Protein AF-A0A6I2FQ41-F1 (afdb_monomer_lite)

Sequence (121 aa):
MAQRLLVGLGAAALIAAATGALAPAANAADLAEGVSCDDRSCRNDTDDIYRVQARVRCTGTVGPHEISIFLDSHSTQHVSASCPDEWPGTGGIMNWNDVKGIDYLSATIDNSSRRAAPSGS

pLDDT: mean 71.11, std 17.26, range [38.09, 91.88]

Structure (mmCIF, N/CA/C/O backbone):
data_AF-A0A6I2FQ41-F1
#
_entry.id   AF-A0A6I2FQ41-F1
#
loop_
_atom_site.group_PDB
_atom_site.id
_atom_site.type_symbol
_atom_site.label_atom_id
_atom_site.label_alt_id
_atom_site.label_comp_id
_atom_site.label_asym_id
_atom_site.label_entity_id
_atom_site.label_seq_id
_atom_site.pdbx_PDB_ins_code
_atom_site.Cartn_x
_atom_site.Cartn_y
_atom_site.Cartn_z
_atom_site.occupancy
_atom_site.B_iso_or_equiv
_atom_site.auth_seq_id
_atom_site.auth_comp_id
_atom_site.auth_asym_id
_atom_site.auth_atom_id
_atom_site.pdbx_PDB_model_num
ATOM 1 N N . MET A 1 1 ? 10.380 -73.151 15.146 1.00 39.00 1 MET A N 1
ATOM 2 C CA . MET A 1 1 ? 11.207 -73.314 13.931 1.00 39.00 1 MET A CA 1
ATOM 3 C C . MET A 1 1 ? 10.462 -72.595 12.806 1.00 39.00 1 MET A C 1
ATOM 5 O O . MET A 1 1 ? 9.408 -73.073 12.428 1.00 39.00 1 MET A O 1
ATOM 9 N N . ALA A 1 2 ? 10.681 -71.289 12.627 1.00 45.00 2 ALA A N 1
ATOM 10 C CA . ALA A 1 2 ? 11.544 -70.689 11.592 1.00 45.00 2 ALA A CA 1
ATOM 11 C C . ALA A 1 2 ? 11.038 -70.932 10.150 1.00 45.00 2 ALA A C 1
ATOM 13 O O . ALA A 1 2 ? 10.660 -72.046 9.837 1.00 45.00 2 ALA A O 1
ATOM 14 N N . GLN A 1 3 ? 11.076 -70.019 9.181 1.00 48.03 3 GLN A N 1
ATOM 15 C CA . GLN A 1 3 ? 11.234 -68.567 9.098 1.00 48.03 3 GLN A CA 1
ATOM 16 C C . GLN A 1 3 ? 11.099 -68.230 7.592 1.00 48.03 3 GLN A C 1
ATOM 18 O O . GLN A 1 3 ? 11.791 -68.852 6.798 1.00 48.03 3 GLN A O 1
ATOM 23 N N . ARG A 1 4 ? 10.300 -67.200 7.264 1.00 61.03 4 ARG A N 1
ATOM 24 C CA . ARG A 1 4 ? 10.363 -66.265 6.107 1.00 61.03 4 ARG A CA 1
ATOM 25 C C . ARG A 1 4 ? 10.241 -66.752 4.652 1.00 61.03 4 ARG A C 1
ATOM 27 O O . ARG A 1 4 ? 10.833 -67.743 4.260 1.00 61.03 4 ARG A O 1
ATOM 34 N N . LEU A 1 5 ? 9.584 -65.867 3.881 1.00 55.62 5 LEU A N 1
ATOM 35 C CA . LEU A 1 5 ? 9.756 -65.404 2.480 1.00 55.62 5 LEU A CA 1
ATOM 36 C C . LEU A 1 5 ? 8.325 -65.173 1.925 1.00 55.62 5 LEU A C 1
ATOM 38 O O . LEU A 1 5 ? 7.456 -65.986 2.194 1.00 55.62 5 LEU A O 1
ATOM 42 N N . LEU A 1 6 ? 7.919 -64.121 1.213 1.00 55.53 6 LEU A N 1
ATOM 43 C CA . LEU A 1 6 ? 8.563 -63.043 0.468 1.00 55.53 6 LEU A CA 1
ATOM 44 C C . LEU A 1 6 ? 7.490 -61.955 0.212 1.00 55.53 6 LEU A C 1
ATOM 46 O O . LEU A 1 6 ? 6.357 -62.279 -0.116 1.00 55.53 6 LEU A O 1
ATOM 50 N N . VAL A 1 7 ? 7.885 -60.689 0.372 1.00 53.81 7 VAL A N 1
ATOM 51 C CA . VAL A 1 7 ? 7.608 -59.520 -0.493 1.00 53.81 7 VAL A CA 1
ATOM 52 C C . VAL A 1 7 ? 6.261 -59.442 -1.235 1.00 53.81 7 VAL A C 1
ATOM 54 O O . VAL A 1 7 ? 6.006 -60.180 -2.179 1.00 53.81 7 VAL A O 1
ATOM 57 N N . GLY A 1 8 ? 5.498 -58.389 -0.931 1.00 53.56 8 GLY A N 1
ATOM 58 C CA . GLY A 1 8 ? 4.452 -57.851 -1.802 1.00 53.56 8 GLY A CA 1
ATOM 59 C C . GLY A 1 8 ? 4.342 -56.337 -1.635 1.00 53.56 8 GLY A C 1
ATOM 60 O O . GLY A 1 8 ? 3.552 -55.860 -0.827 1.00 53.56 8 GLY A O 1
ATOM 61 N N . LEU A 1 9 ? 5.175 -55.584 -2.363 1.00 55.09 9 LEU A N 1
ATOM 62 C CA . LEU A 1 9 ? 5.016 -54.139 -2.548 1.00 55.09 9 LEU A CA 1
ATOM 63 C C . LEU A 1 9 ? 3.770 -53.883 -3.407 1.00 55.09 9 LEU A C 1
ATOM 65 O O . LEU A 1 9 ? 3.746 -54.255 -4.576 1.00 55.09 9 LEU A O 1
ATOM 69 N N . GLY A 1 10 ? 2.767 -53.213 -2.845 1.00 54.25 10 GLY A N 1
ATOM 70 C CA . GLY A 1 10 ? 1.602 -52.714 -3.574 1.00 54.25 10 GLY A CA 1
ATOM 71 C C . GLY A 1 10 ? 1.414 -51.226 -3.311 1.00 54.25 10 GLY A C 1
ATOM 72 O O . GLY A 1 10 ? 0.578 -50.841 -2.502 1.00 54.25 10 GLY A O 1
ATOM 73 N N . ALA A 1 11 ? 2.223 -50.388 -3.957 1.00 50.31 11 ALA A N 1
ATOM 74 C CA . ALA A 1 11 ? 2.032 -48.944 -3.963 1.00 50.31 11 ALA A CA 1
ATOM 75 C C . ALA A 1 11 ? 0.989 -48.583 -5.033 1.00 50.31 11 ALA A C 1
ATOM 77 O O . ALA A 1 11 ? 1.307 -48.530 -6.218 1.00 50.31 11 ALA A O 1
ATOM 78 N N . ALA A 1 12 ? -0.255 -48.336 -4.625 1.00 50.62 12 ALA A N 1
ATOM 79 C CA . ALA A 1 12 ? -1.241 -47.671 -5.471 1.00 50.62 12 ALA A CA 1
ATOM 80 C C . ALA A 1 12 ? -1.228 -46.173 -5.135 1.00 50.62 12 ALA A C 1
ATOM 82 O O . ALA A 1 12 ? -1.904 -45.719 -4.214 1.00 50.62 12 ALA A O 1
ATOM 83 N N . ALA A 1 13 ? -0.407 -45.409 -5.854 1.00 51.62 13 ALA A N 1
ATOM 84 C CA . ALA A 1 13 ? -0.432 -43.953 -5.804 1.00 51.62 13 ALA A CA 1
ATOM 85 C C . ALA A 1 13 ? -1.625 -43.448 -6.632 1.00 51.62 13 ALA A C 1
ATOM 87 O O . ALA A 1 13 ? -1.558 -43.377 -7.858 1.00 51.62 13 ALA A O 1
ATOM 88 N N . LEU A 1 14 ? -2.733 -43.114 -5.968 1.00 52.31 14 LEU A N 1
ATOM 89 C CA . LEU A 1 14 ? -3.822 -42.352 -6.578 1.00 52.31 14 LEU A CA 1
ATOM 90 C C . LEU A 1 14 ? -3.422 -40.874 -6.582 1.00 52.31 14 LEU A C 1
ATOM 92 O O . LEU A 1 14 ? -3.580 -40.174 -5.585 1.00 52.31 14 LEU A O 1
ATOM 96 N N . ILE A 1 15 ? -2.878 -40.398 -7.701 1.00 56.81 15 ILE A N 1
ATOM 97 C CA . ILE A 1 15 ? -2.682 -38.965 -7.921 1.00 56.81 15 ILE A CA 1
ATOM 98 C C . ILE A 1 15 ? -4.022 -38.409 -8.402 1.00 56.81 15 ILE A C 1
ATOM 100 O O . ILE A 1 15 ? -4.371 -38.506 -9.577 1.00 56.81 15 ILE A O 1
ATOM 104 N N . ALA A 1 16 ? -4.800 -37.859 -7.472 1.00 50.81 16 ALA A N 1
ATOM 105 C CA . ALA A 1 16 ? -5.946 -37.030 -7.805 1.00 50.81 16 ALA A CA 1
ATOM 106 C C . ALA A 1 16 ? -5.422 -35.718 -8.410 1.00 50.81 16 ALA A C 1
ATOM 108 O O . ALA A 1 16 ? -4.881 -34.867 -7.705 1.00 50.81 16 ALA A O 1
ATOM 109 N N . ALA A 1 17 ? -5.545 -35.567 -9.728 1.00 52.66 17 ALA A N 1
ATOM 110 C CA . ALA A 1 17 ? -5.287 -34.306 -10.406 1.00 52.66 17 ALA A CA 1
ATOM 111 C C . ALA A 1 17 ? -6.411 -33.321 -10.051 1.00 52.66 17 ALA A C 1
ATOM 113 O O . ALA A 1 17 ? -7.457 -33.285 -10.696 1.00 52.66 17 ALA A O 1
ATOM 114 N N . ALA A 1 18 ? -6.208 -32.537 -8.996 1.00 53.56 18 ALA A N 1
ATOM 115 C CA . ALA A 1 18 ? -7.023 -31.363 -8.738 1.00 53.56 18 ALA A CA 1
ATOM 116 C C . ALA A 1 18 ? -6.637 -30.287 -9.763 1.00 53.56 18 ALA A C 1
ATOM 118 O O . ALA A 1 18 ? -5.686 -29.534 -9.566 1.00 53.56 18 ALA A O 1
ATOM 119 N N . THR A 1 19 ? -7.368 -30.204 -10.874 1.00 51.41 19 THR A N 1
ATOM 120 C CA . THR A 1 19 ? -7.399 -28.987 -11.690 1.00 51.41 19 THR A CA 1
ATOM 121 C C . THR A 1 19 ? -8.195 -27.939 -10.922 1.00 51.41 19 THR A C 1
ATOM 123 O O . THR A 1 19 ? -9.375 -27.711 -11.184 1.00 51.41 19 THR A O 1
ATOM 126 N N . GLY A 1 20 ? -7.562 -27.336 -9.917 1.00 44.72 20 GLY A N 1
ATOM 127 C CA . GLY A 1 20 ? -8.036 -26.076 -9.375 1.00 44.72 20 GLY A CA 1
ATOM 128 C C . GLY A 1 20 ? -7.913 -25.045 -10.487 1.00 44.72 20 GLY A C 1
ATOM 129 O O . GLY A 1 20 ? -6.804 -24.727 -10.912 1.00 44.72 20 GLY A O 1
ATOM 130 N N . ALA A 1 21 ? -9.041 -24.560 -10.999 1.00 50.12 21 ALA A N 1
ATOM 131 C CA . ALA A 1 21 ? -9.052 -23.305 -11.724 1.00 50.12 21 ALA A CA 1
ATOM 132 C C . ALA A 1 21 ? -8.463 -22.265 -10.767 1.00 50.12 21 ALA A C 1
ATOM 134 O O . ALA A 1 21 ? -9.079 -21.932 -9.756 1.00 50.12 21 ALA A O 1
ATOM 135 N N . LEU A 1 22 ? -7.233 -21.830 -11.036 1.00 38.09 22 LEU A N 1
ATOM 136 C CA . LEU A 1 22 ? -6.653 -20.686 -10.359 1.00 38.09 22 LEU A CA 1
ATOM 137 C C . LEU A 1 22 ? -7.545 -19.506 -10.740 1.00 38.09 22 LEU A C 1
ATOM 139 O O . LEU A 1 22 ? -7.410 -18.939 -11.825 1.00 38.09 22 LEU A O 1
ATOM 143 N N . ALA A 1 23 ? -8.493 -19.162 -9.863 1.00 48.19 23 ALA A N 1
ATOM 144 C CA . ALA A 1 23 ? -8.961 -17.791 -9.791 1.00 48.19 23 ALA A CA 1
ATOM 145 C C . ALA A 1 23 ? -7.693 -16.919 -9.784 1.00 48.19 23 ALA A C 1
ATOM 147 O O . ALA A 1 23 ? -6.734 -17.302 -9.098 1.00 48.19 23 ALA A O 1
ATOM 148 N N . PRO A 1 24 ? -7.623 -15.840 -10.587 1.00 39.88 24 PRO A N 1
ATOM 149 C CA . PRO A 1 24 ? -6.455 -14.973 -10.614 1.00 39.88 24 PRO A CA 1
ATOM 150 C C . PRO A 1 24 ? -6.038 -14.710 -9.177 1.00 39.88 24 PRO A C 1
ATOM 152 O O . PRO A 1 24 ? -6.884 -14.329 -8.369 1.00 39.88 24 PRO A O 1
ATOM 155 N N . ALA A 1 25 ? -4.784 -15.023 -8.845 1.00 38.22 25 ALA A N 1
ATOM 156 C CA . ALA A 1 25 ? -4.259 -14.779 -7.518 1.00 38.22 25 ALA A CA 1
ATOM 157 C C . ALA A 1 25 ? -4.444 -13.286 -7.237 1.00 38.22 25 ALA A C 1
ATOM 159 O O . ALA A 1 25 ? -3.695 -12.449 -7.745 1.00 38.22 25 ALA A O 1
ATOM 160 N N . ALA A 1 26 ? -5.488 -12.957 -6.480 1.00 43.97 26 ALA A N 1
ATOM 161 C CA . ALA A 1 26 ? -5.570 -11.703 -5.777 1.00 43.97 26 ALA A CA 1
ATOM 162 C C . ALA A 1 26 ? -4.376 -11.751 -4.829 1.00 43.97 26 ALA A C 1
ATOM 164 O O . ALA A 1 26 ? -4.346 -12.545 -3.891 1.00 43.97 26 ALA A O 1
ATOM 165 N N . ASN A 1 27 ? -3.331 -10.998 -5.165 1.00 44.91 27 ASN A N 1
ATOM 166 C CA . ASN A 1 27 ? -2.133 -10.864 -4.350 1.00 44.91 27 ASN A CA 1
ATOM 167 C C . ASN A 1 27 ? -2.493 -9.992 -3.140 1.00 44.91 27 ASN A C 1
ATOM 169 O O . ASN A 1 27 ? -2.003 -8.878 -2.997 1.00 44.91 27 ASN A O 1
ATOM 173 N N . ALA A 1 28 ? -3.409 -10.470 -2.303 1.00 47.97 28 ALA A N 1
ATOM 174 C CA . ALA A 1 28 ? -3.573 -9.958 -0.964 1.00 47.97 28 ALA A CA 1
ATOM 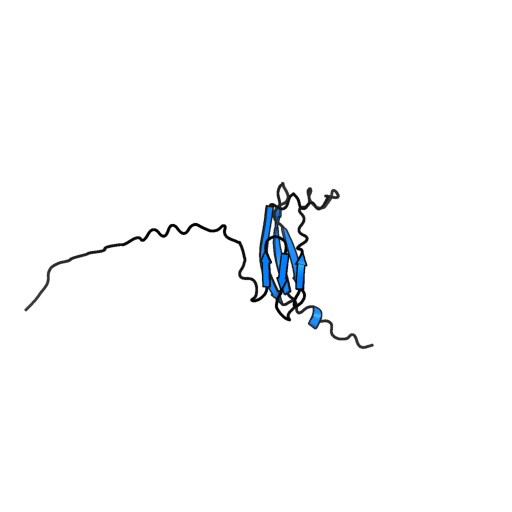175 C C . ALA A 1 28 ? -2.424 -10.576 -0.170 1.00 47.97 28 ALA A C 1
ATOM 177 O O . ALA A 1 28 ? -2.449 -11.767 0.142 1.00 47.97 28 ALA A O 1
ATOM 178 N N . ALA A 1 29 ? -1.378 -9.796 0.111 1.00 59.34 29 ALA A N 1
ATOM 179 C CA . ALA A 1 29 ? -0.572 -10.115 1.280 1.00 59.34 29 ALA A CA 1
ATOM 180 C C . ALA A 1 29 ? -1.523 -10.310 2.467 1.00 59.34 29 ALA A C 1
ATOM 182 O O . ALA A 1 29 ? -2.582 -9.681 2.508 1.00 59.34 29 ALA A O 1
ATOM 183 N N . ASP A 1 30 ? -1.159 -11.189 3.397 1.00 61.28 30 ASP A N 1
ATOM 184 C CA . ASP A 1 30 ? -1.879 -11.381 4.656 1.00 61.28 30 ASP A CA 1
ATOM 185 C C . ASP A 1 30 ? -1.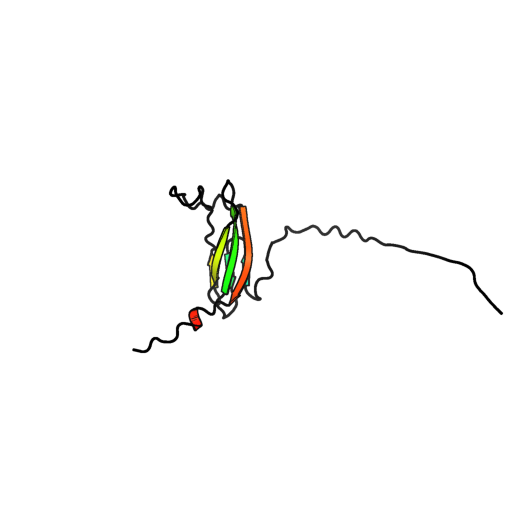779 -10.062 5.449 1.00 61.28 30 ASP A C 1
ATOM 187 O O . ASP A 1 30 ? -0.834 -9.800 6.194 1.00 61.28 30 ASP A O 1
ATOM 191 N N . LEU A 1 31 ? -2.669 -9.132 5.109 1.00 75.50 31 LEU A N 1
ATOM 192 C CA . LEU A 1 31 ? -2.810 -7.828 5.729 1.00 75.50 31 LEU A CA 1
ATOM 193 C C . LEU A 1 31 ? -3.456 -8.049 7.098 1.00 75.50 31 LEU A C 1
ATOM 195 O O . LEU A 1 31 ? -4.133 -9.053 7.319 1.00 75.50 31 LEU A O 1
ATOM 199 N N . ALA A 1 32 ? -3.226 -7.119 8.026 1.00 79.06 32 ALA A N 1
ATOM 200 C CA . ALA A 1 32 ? -3.796 -7.204 9.366 1.00 79.06 32 ALA A CA 1
ATOM 201 C C . ALA A 1 32 ? -5.310 -7.476 9.315 1.00 79.06 32 ALA A C 1
ATOM 203 O O . ALA A 1 32 ? -6.006 -6.974 8.431 1.00 79.06 32 ALA A O 1
ATOM 204 N N . GLU A 1 33 ? -5.816 -8.262 10.265 1.00 80.94 33 GLU A N 1
ATOM 205 C CA . GLU A 1 33 ? -7.238 -8.603 10.339 1.00 80.94 33 GLU A CA 1
ATOM 206 C C . GLU A 1 33 ? -8.097 -7.324 10.348 1.00 80.94 33 GLU A C 1
ATOM 208 O O . GLU A 1 33 ? -7.868 -6.417 11.146 1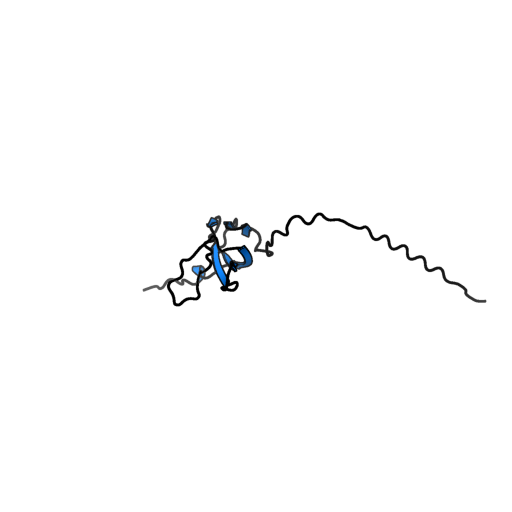.00 80.94 33 GLU A O 1
ATOM 213 N N . GLY A 1 34 ? -9.057 -7.225 9.422 1.00 82.81 34 GLY A N 1
ATOM 214 C CA . GLY A 1 34 ? -9.892 -6.028 9.238 1.00 82.81 34 GLY A CA 1
ATOM 215 C C . GLY A 1 34 ? -9.309 -4.950 8.313 1.00 82.81 34 GLY A C 1
ATOM 216 O O . GLY A 1 34 ? -9.999 -3.972 8.022 1.00 82.81 34 GLY A O 1
ATOM 217 N N . VAL A 1 35 ? -8.088 -5.130 7.796 1.00 87.19 35 VAL A N 1
ATOM 218 C CA . VAL A 1 35 ? -7.524 -4.319 6.707 1.00 87.19 35 VAL A CA 1
ATOM 219 C C . VAL A 1 35 ? -7.641 -5.088 5.397 1.00 87.19 35 VAL A C 1
ATOM 221 O O . VAL A 1 35 ? -7.095 -6.177 5.239 1.00 87.19 35 VAL A O 1
ATOM 224 N N . SER A 1 36 ? -8.330 -4.499 4.426 1.00 88.50 36 SER A N 1
ATOM 225 C CA . SER A 1 36 ? -8.469 -5.061 3.084 1.00 88.50 36 SER A CA 1
ATOM 226 C C . SER A 1 36 ? -8.057 -4.030 2.046 1.00 88.50 36 SER A C 1
ATOM 228 O O . SER A 1 36 ? -8.487 -2.882 2.092 1.00 88.50 36 SER A O 1
ATOM 230 N N . CYS A 1 37 ? -7.200 -4.430 1.113 1.00 87.56 37 CYS A N 1
ATOM 231 C CA . CYS A 1 37 ? -6.782 -3.586 0.005 1.00 87.56 37 CYS A CA 1
ATOM 232 C C . CYS A 1 37 ? -7.066 -4.308 -1.307 1.00 87.56 37 CYS A C 1
ATOM 234 O O . CYS A 1 37 ? -6.613 -5.433 -1.511 1.00 87.56 37 CYS A O 1
ATOM 236 N N . ASP A 1 38 ? -7.807 -3.642 -2.182 1.00 83.50 38 ASP A N 1
ATOM 237 C CA . ASP A 1 38 ? -8.158 -4.115 -3.512 1.00 83.50 38 ASP A CA 1
ATOM 238 C C . ASP A 1 38 ? -7.840 -3.019 -4.520 1.00 83.50 38 ASP A C 1
ATOM 240 O O . ASP A 1 38 ? -8.285 -1.883 -4.357 1.00 83.50 38 ASP A O 1
ATOM 244 N N . ASP A 1 39 ? -7.040 -3.351 -5.533 1.00 81.19 39 ASP A N 1
ATOM 245 C CA . ASP A 1 39 ? -6.548 -2.443 -6.568 1.00 81.19 39 ASP A CA 1
ATOM 246 C C . ASP A 1 39 ? -6.048 -1.093 -6.028 1.00 81.19 39 ASP A C 1
ATOM 248 O O . ASP A 1 39 ? -4.858 -0.929 -5.764 1.00 81.19 39 ASP A O 1
ATOM 252 N N . ARG A 1 40 ? -6.949 -0.117 -5.864 1.00 84.31 40 ARG A N 1
ATOM 253 C CA . ARG A 1 40 ? -6.675 1.273 -5.455 1.00 84.31 40 ARG A CA 1
ATOM 254 C C . ARG A 1 40 ? -7.465 1.715 -4.235 1.00 84.31 40 ARG A C 1
ATOM 256 O O . ARG A 1 40 ? -7.518 2.905 -3.940 1.00 84.31 40 ARG A O 1
ATOM 263 N N . SER A 1 41 ? -8.158 0.805 -3.579 1.00 86.88 41 SER A N 1
ATOM 264 C CA . SER A 1 41 ? -8.942 1.108 -2.401 1.00 86.88 41 SER A CA 1
ATOM 265 C C . SER A 1 41 ? -8.446 0.248 -1.265 1.00 86.88 41 SER A C 1
ATOM 267 O O . SER A 1 41 ? -8.397 -0.972 -1.367 1.00 86.88 41 SER A O 1
ATOM 269 N N . CYS A 1 42 ? -8.080 0.909 -0.181 1.00 90.88 42 CYS A N 1
ATOM 270 C CA . CYS A 1 42 ? -7.776 0.245 1.064 1.00 90.88 42 CYS A CA 1
ATO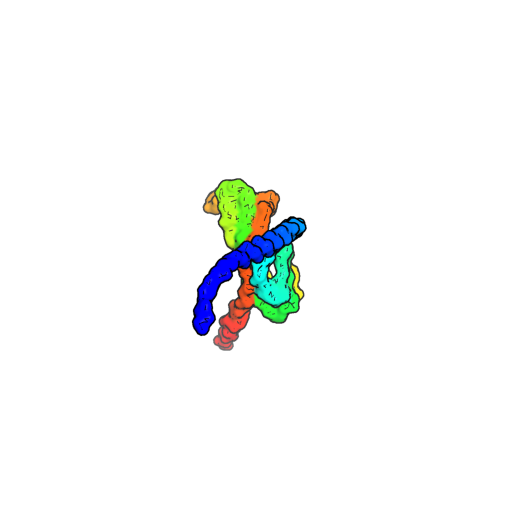M 271 C C . CYS A 1 42 ? -8.823 0.645 2.092 1.00 90.88 42 CYS A C 1
ATOM 273 O O . CYS A 1 42 ? -9.102 1.830 2.285 1.00 90.88 42 CYS A O 1
ATOM 275 N N . ARG A 1 43 ? -9.395 -0.356 2.746 1.00 91.44 43 ARG A N 1
ATOM 276 C CA . ARG A 1 43 ? -10.396 -0.227 3.788 1.00 91.44 43 ARG A CA 1
ATOM 277 C C . ARG A 1 43 ? -9.842 -0.774 5.092 1.00 91.44 43 ARG A C 1
ATOM 279 O O . ARG A 1 43 ? -9.223 -1.836 5.118 1.00 91.44 43 ARG A O 1
ATOM 286 N N . ASN A 1 44 ? -10.089 -0.033 6.157 1.00 91.88 44 ASN A N 1
ATOM 287 C CA . ASN A 1 44 ? -9.781 -0.408 7.520 1.00 91.88 44 ASN A CA 1
ATOM 288 C C . ASN A 1 44 ? -11.082 -0.408 8.326 1.00 91.88 44 ASN A C 1
ATOM 290 O O . ASN A 1 44 ? -11.654 0.652 8.556 1.00 91.88 44 ASN A O 1
ATOM 294 N N . ASP A 1 45 ? -11.542 -1.588 8.733 1.00 90.19 45 ASP A N 1
ATOM 295 C CA . ASP A 1 45 ? -12.751 -1.780 9.550 1.00 90.19 45 ASP A CA 1
ATOM 296 C C . ASP A 1 45 ? -12.449 -1.859 11.058 1.00 90.19 45 ASP A C 1
ATOM 298 O O . ASP A 1 45 ? -13.293 -2.269 11.855 1.00 90.19 45 ASP A O 1
ATOM 302 N N . THR A 1 46 ? -11.227 -1.505 11.458 1.00 86.88 46 THR A N 1
ATOM 303 C CA . THR A 1 46 ? -10.774 -1.555 12.851 1.00 86.88 46 THR A CA 1
ATOM 304 C C . THR A 1 46 ? -10.723 -0.162 13.486 1.00 86.88 46 THR A C 1
ATOM 306 O O . THR A 1 46 ? -10.763 0.864 12.801 1.00 86.88 46 THR A O 1
ATOM 309 N N . ASP A 1 47 ? -10.578 -0.132 14.813 1.00 89.12 47 ASP A N 1
ATOM 310 C CA . ASP A 1 47 ? -10.401 1.091 15.604 1.00 89.12 47 ASP A CA 1
ATOM 311 C C . ASP A 1 47 ? -8.961 1.643 15.595 1.00 89.12 47 ASP A C 1
ATOM 313 O O . ASP A 1 47 ? -8.723 2.750 16.085 1.00 89.12 47 ASP A O 1
ATOM 317 N N . ASP A 1 48 ? -7.998 0.898 15.049 1.00 87.06 48 ASP A N 1
ATOM 318 C CA . ASP A 1 48 ? -6.592 1.295 14.992 1.00 87.06 48 ASP A CA 1
ATOM 319 C C . ASP A 1 48 ? -6.260 2.026 13.685 1.00 87.06 48 ASP A C 1
ATOM 321 O O . ASP A 1 48 ? -6.929 1.869 12.666 1.00 87.06 48 ASP A O 1
ATOM 325 N N . ILE A 1 49 ? -5.185 2.817 13.700 1.00 88.81 49 ILE A N 1
ATOM 326 C CA . ILE A 1 49 ? -4.628 3.451 12.498 1.00 88.81 49 ILE A CA 1
ATOM 327 C C . ILE A 1 49 ? -3.547 2.535 11.935 1.00 88.81 49 ILE A C 1
ATOM 329 O O . ILE A 1 49 ? -2.648 2.113 12.666 1.00 88.81 49 ILE A O 1
ATOM 333 N N . TYR A 1 50 ? -3.590 2.273 10.632 1.00 88.38 50 TYR A N 1
ATOM 334 C CA . TYR A 1 50 ? -2.607 1.436 9.950 1.00 88.38 50 TYR A CA 1
ATOM 335 C C . TYR A 1 50 ? -1.758 2.232 8.969 1.00 88.38 50 TYR A C 1
ATOM 337 O O . TYR A 1 50 ? -2.237 3.105 8.251 1.00 88.38 50 TYR A O 1
ATOM 345 N N . ARG A 1 51 ? -0.482 1.868 8.887 1.00 90.31 51 ARG A N 1
ATOM 346 C CA . ARG A 1 51 ? 0.417 2.216 7.795 1.00 90.31 51 ARG A CA 1
ATOM 347 C C . ARG A 1 51 ? 0.573 1.002 6.893 1.00 90.31 51 ARG A C 1
ATOM 349 O O . ARG A 1 51 ? 1.183 0.002 7.282 1.00 90.31 51 ARG A O 1
ATOM 356 N N . VAL A 1 52 ? 0.034 1.111 5.688 1.00 89.69 52 VAL A N 1
ATOM 357 C CA . VAL A 1 52 ? 0.135 0.096 4.642 1.00 89.69 52 VAL A CA 1
ATOM 358 C C . VAL A 1 52 ? 1.331 0.403 3.756 1.00 89.69 52 VAL A C 1
ATOM 360 O O . VAL A 1 52 ? 1.440 1.501 3.214 1.00 89.69 52 VAL A O 1
ATOM 363 N N . GLN A 1 53 ? 2.231 -0.563 3.602 1.00 90.88 53 GLN A N 1
ATOM 364 C CA . GLN A 1 53 ? 3.293 -0.510 2.605 1.00 90.88 53 GLN A CA 1
ATOM 365 C C . GLN A 1 53 ? 2.818 -1.180 1.326 1.00 90.88 53 GLN A C 1
ATOM 367 O O . GLN A 1 53 ? 2.287 -2.291 1.362 1.00 90.88 53 GLN A O 1
ATOM 372 N N . ALA A 1 54 ? 3.038 -0.522 0.197 1.00 89.50 54 ALA A N 1
ATOM 373 C CA . ALA A 1 54 ? 2.689 -1.048 -1.108 1.00 89.50 54 ALA A CA 1
ATOM 374 C C . ALA A 1 54 ? 3.826 -0.814 -2.098 1.00 89.50 54 ALA A C 1
ATOM 376 O O . ALA A 1 54 ? 4.497 0.213 -2.058 1.00 89.50 54 ALA A O 1
ATOM 377 N N . ARG A 1 55 ? 4.026 -1.756 -3.015 1.00 89.88 55 ARG A N 1
ATOM 378 C CA . ARG A 1 55 ? 4.975 -1.642 -4.117 1.00 89.88 55 ARG A CA 1
ATOM 379 C C . ARG A 1 55 ? 4.221 -1.411 -5.413 1.00 89.88 55 ARG A C 1
ATOM 381 O O . ARG A 1 55 ? 3.478 -2.272 -5.880 1.00 89.88 55 ARG A O 1
ATOM 388 N N . VAL A 1 56 ? 4.445 -0.253 -6.010 1.00 88.94 56 VAL A N 1
ATOM 389 C CA . VAL A 1 56 ? 3.876 0.135 -7.296 1.00 88.94 56 VAL A CA 1
ATOM 390 C C . VAL A 1 56 ? 4.731 -0.467 -8.401 1.00 88.94 56 VAL A C 1
ATOM 392 O O . VAL A 1 56 ? 5.941 -0.241 -8.464 1.00 88.94 56 VAL A O 1
ATOM 395 N N . ARG A 1 57 ? 4.107 -1.245 -9.285 1.00 88.25 57 ARG A N 1
ATOM 396 C CA . ARG A 1 57 ? 4.733 -1.764 -10.502 1.00 88.25 57 ARG A CA 1
ATOM 397 C C . ARG A 1 57 ? 4.387 -0.845 -11.663 1.00 88.25 57 ARG A C 1
ATOM 399 O O . ARG A 1 57 ? 3.213 -0.674 -11.978 1.00 88.25 57 ARG A O 1
ATOM 406 N N . CYS A 1 58 ? 5.409 -0.295 -12.305 1.00 86.00 58 CYS A N 1
ATOM 407 C CA . CYS A 1 58 ? 5.269 0.653 -13.405 1.00 86.00 58 CYS A CA 1
ATOM 408 C C . CYS A 1 58 ? 5.561 0.013 -14.766 1.00 86.00 58 CYS A C 1
ATOM 410 O O . CYS A 1 58 ? 6.316 -0.957 -14.860 1.00 86.00 58 CYS A O 1
ATOM 412 N N . THR A 1 59 ? 4.981 0.566 -15.830 1.00 75.62 59 THR A N 1
ATOM 413 C CA . THR A 1 59 ? 5.510 0.428 -17.186 1.00 75.62 59 THR A CA 1
ATOM 414 C C . THR A 1 59 ? 6.672 1.369 -17.420 1.00 75.62 59 THR A C 1
ATOM 416 O O . THR A 1 59 ? 6.693 2.481 -16.910 1.00 75.62 59 THR A O 1
ATOM 419 N N . GLY A 1 60 ? 7.610 0.936 -18.262 1.00 72.06 60 GLY A N 1
ATOM 420 C CA . GLY A 1 60 ? 8.708 1.773 -18.735 1.00 72.06 60 GLY A CA 1
ATOM 421 C C . GLY A 1 60 ? 10.049 1.422 -18.098 1.00 72.06 60 GLY A C 1
ATOM 422 O O . GLY A 1 60 ? 10.292 0.283 -17.703 1.00 72.06 60 GLY A O 1
ATOM 423 N N . THR A 1 61 ? 10.948 2.403 -18.068 1.00 67.00 61 THR A N 1
ATOM 424 C CA . THR A 1 61 ? 12.320 2.278 -17.548 1.00 67.00 61 THR A CA 1
ATOM 425 C C . THR A 1 61 ? 12.406 2.476 -16.038 1.00 67.00 61 THR A C 1
ATOM 427 O O . THR A 1 61 ? 13.420 2.133 -15.427 1.00 67.00 61 THR A O 1
ATOM 430 N N . VAL A 1 62 ? 11.354 3.020 -15.424 1.00 70.38 62 VAL A N 1
ATOM 431 C CA . VAL A 1 62 ? 11.281 3.181 -13.977 1.00 70.38 62 VAL A CA 1
ATOM 432 C C . VAL A 1 62 ? 10.918 1.840 -13.354 1.00 70.38 62 VAL A C 1
ATOM 434 O O . VAL A 1 62 ? 9.871 1.256 -13.633 1.00 70.38 62 VAL A O 1
ATOM 437 N N . GLY A 1 63 ? 11.826 1.337 -12.519 1.00 76.00 63 GLY A N 1
ATOM 438 C CA . GLY A 1 63 ? 11.607 0.120 -11.751 1.00 76.00 63 GLY A CA 1
ATOM 439 C C . GLY A 1 63 ? 10.459 0.264 -10.744 1.00 76.00 63 GLY A C 1
ATOM 440 O O . GLY A 1 63 ? 9.970 1.368 -10.491 1.00 76.00 63 GLY A O 1
ATOM 441 N N . PRO A 1 64 ? 10.019 -0.850 -10.142 1.00 82.94 64 PRO A N 1
ATOM 442 C CA . PRO A 1 64 ? 9.030 -0.792 -9.078 1.00 82.94 64 PRO A CA 1
ATOM 443 C C . PRO A 1 64 ? 9.546 0.056 -7.909 1.00 82.94 64 PRO A C 1
ATOM 445 O O . PRO A 1 64 ? 10.731 0.003 -7.576 1.00 82.94 64 PRO A O 1
ATOM 448 N N . HIS A 1 65 ? 8.653 0.811 -7.277 1.00 83.75 65 HIS A N 1
ATOM 449 C CA . HIS A 1 65 ? 8.971 1.631 -6.109 1.00 83.75 65 HIS A CA 1
ATOM 450 C C . HIS A 1 65 ? 7.935 1.425 -5.008 1.00 83.75 65 HIS A C 1
ATOM 452 O O . HIS A 1 65 ? 6.807 1.007 -5.267 1.00 83.75 65 HIS A O 1
ATOM 458 N N . GLU A 1 66 ? 8.328 1.696 -3.770 1.00 89.12 66 GLU A N 1
ATOM 459 C CA . GLU A 1 66 ? 7.470 1.521 -2.603 1.00 89.12 66 GLU A CA 1
ATOM 460 C C . GLU A 1 66 ? 6.842 2.848 -2.177 1.00 89.12 66 GLU A C 1
ATOM 462 O O . GLU A 1 66 ? 7.475 3.903 -2.219 1.00 89.12 66 GLU A O 1
ATOM 467 N N . ILE A 1 67 ? 5.585 2.774 -1.757 1.00 87.00 67 ILE A N 1
ATOM 468 C CA . ILE A 1 67 ? 4.813 3.866 -1.176 1.00 87.00 67 ILE A CA 1
ATOM 469 C C . ILE A 1 67 ? 4.239 3.417 0.169 1.00 87.00 67 ILE A C 1
ATOM 471 O O . ILE A 1 67 ? 4.029 2.226 0.413 1.00 87.00 67 ILE A O 1
ATOM 475 N N . SER A 1 68 ? 3.950 4.383 1.038 1.00 88.56 68 SER A N 1
ATOM 476 C CA . SER A 1 68 ? 3.243 4.140 2.294 1.00 88.56 68 SER A CA 1
ATOM 477 C C . SER A 1 68 ? 1.931 4.911 2.325 1.00 88.56 68 SER A C 1
ATOM 479 O O . SER A 1 68 ? 1.941 6.126 2.131 1.00 88.56 68 SER A O 1
ATOM 481 N N . ILE A 1 69 ? 0.834 4.220 2.619 1.00 89.38 69 ILE A N 1
ATOM 482 C CA . ILE A 1 69 ? -0.502 4.798 2.778 1.00 89.38 69 ILE A CA 1
ATOM 483 C C . ILE A 1 69 ? -0.897 4.717 4.249 1.00 89.38 69 ILE A C 1
ATOM 485 O O . ILE A 1 69 ? -0.646 3.707 4.906 1.00 89.38 69 ILE A O 1
ATOM 489 N N . PHE A 1 70 ? -1.521 5.768 4.765 1.00 90.00 70 PHE A N 1
ATOM 490 C CA . PHE A 1 70 ? -2.146 5.733 6.082 1.00 90.00 70 PHE A CA 1
ATOM 491 C C . PHE A 1 70 ? -3.623 5.412 5.934 1.00 90.00 70 PHE A C 1
ATOM 493 O O . PHE A 1 70 ? -4.284 5.967 5.064 1.00 90.00 70 PHE A O 1
ATOM 500 N N . LEU A 1 71 ? -4.131 4.531 6.784 1.00 90.12 71 LEU A N 1
ATOM 501 C CA . LEU A 1 71 ? -5.544 4.219 6.899 1.00 90.12 71 LEU A CA 1
ATOM 502 C C . LEU A 1 71 ? -5.988 4.574 8.306 1.00 90.12 71 LEU A C 1
ATOM 504 O O . LEU A 1 71 ? -5.549 3.951 9.274 1.00 90.12 71 LEU A O 1
ATOM 508 N N . ASP A 1 72 ? -6.857 5.570 8.404 1.00 89.81 72 ASP A N 1
ATOM 509 C CA . ASP A 1 72 ? -7.522 5.906 9.658 1.00 89.81 72 ASP A CA 1
ATOM 510 C C . ASP A 1 72 ? -8.478 4.787 10.084 1.00 89.81 72 ASP A C 1
ATOM 512 O O . ASP A 1 72 ? -8.816 3.902 9.289 1.00 89.81 72 ASP A O 1
ATOM 516 N N . SER A 1 73 ? -8.913 4.830 11.342 1.00 88.06 73 SER A N 1
ATOM 517 C CA . SER A 1 73 ? -9.908 3.894 11.858 1.00 88.06 73 SER A CA 1
ATOM 518 C C . SER A 1 73 ? -11.236 4.031 11.116 1.00 88.06 73 SER A C 1
ATOM 520 O O . SER A 1 73 ? -11.660 5.139 10.775 1.00 88.06 73 SER A O 1
ATOM 522 N N . HIS A 1 74 ? -11.887 2.896 10.849 1.00 90.06 74 HIS A N 1
ATOM 523 C CA . HIS A 1 74 ? -13.179 2.822 10.146 1.00 90.06 74 HIS A CA 1
ATOM 524 C C . HIS A 1 74 ? -13.231 3.624 8.835 1.00 90.06 74 HIS A C 1
ATOM 526 O O . HIS A 1 74 ? -14.242 4.252 8.511 1.00 90.06 74 HIS A O 1
ATOM 532 N N . SER A 1 75 ? -12.128 3.642 8.083 1.00 89.31 75 SER A N 1
ATOM 533 C CA . SER A 1 75 ? -11.965 4.489 6.902 1.00 89.31 75 SER A CA 1
ATOM 534 C C . SER A 1 75 ? -11.702 3.682 5.637 1.00 89.31 75 SER A C 1
ATOM 536 O O . SER A 1 75 ? -11.149 2.583 5.656 1.00 89.31 75 SER A O 1
ATOM 538 N N . THR A 1 76 ? -12.098 4.257 4.504 1.00 91.31 76 THR A N 1
ATOM 539 C CA . THR A 1 76 ? -11.730 3.780 3.171 1.00 91.31 76 THR A CA 1
ATOM 540 C C . THR A 1 76 ? -10.952 4.883 2.474 1.00 91.31 76 THR A C 1
ATOM 542 O O . THR A 1 76 ? -11.489 5.965 2.239 1.00 91.31 76 THR A O 1
ATOM 545 N N . GLN A 1 77 ? -9.695 4.613 2.131 1.00 88.38 77 GLN A N 1
ATOM 546 C CA . GLN A 1 77 ? -8.851 5.550 1.396 1.00 88.38 77 GLN A CA 1
ATOM 547 C C . GLN A 1 77 ? -8.563 5.066 -0.020 1.00 88.38 77 GLN A C 1
ATOM 549 O O . GLN A 1 77 ? -8.480 3.866 -0.303 1.00 88.38 77 GLN A O 1
ATOM 554 N N . HIS A 1 78 ? -8.395 6.039 -0.914 1.00 87.31 78 HIS A N 1
ATOM 555 C CA . HIS A 1 78 ? -7.933 5.798 -2.270 1.00 87.31 78 HIS A CA 1
ATOM 556 C C . HIS A 1 78 ? -6.407 5.862 -2.318 1.00 87.31 78 HIS A C 1
ATOM 558 O O . HIS A 1 78 ? -5.801 6.823 -1.844 1.00 87.31 78 HIS A O 1
ATOM 564 N N . VAL A 1 79 ? -5.786 4.848 -2.909 1.00 85.75 79 VAL A N 1
ATOM 565 C CA . VAL A 1 79 ? -4.335 4.753 -3.044 1.00 85.75 79 VAL A CA 1
ATOM 566 C C . VAL A 1 79 ? -3.890 5.586 -4.238 1.00 85.75 79 VAL A C 1
ATOM 568 O O . VAL A 1 79 ? -4.066 5.205 -5.395 1.00 85.75 79 VAL A O 1
ATOM 571 N N . SER A 1 80 ? -3.278 6.733 -3.951 1.00 80.94 80 SER A N 1
ATOM 572 C CA . SER A 1 80 ? -2.590 7.551 -4.946 1.00 80.94 80 SER A CA 1
ATOM 573 C C . SER A 1 80 ? -1.212 6.954 -5.250 1.00 80.94 80 SER A C 1
ATOM 575 O O . SER A 1 80 ? -0.206 7.351 -4.663 1.00 80.94 80 SER A O 1
ATOM 577 N N . ALA A 1 81 ? -1.171 5.973 -6.150 1.00 80.12 81 ALA A N 1
ATOM 578 C CA . ALA A 1 81 ? 0.071 5.523 -6.769 1.00 80.12 81 ALA A CA 1
ATOM 579 C C . ALA A 1 81 ? 0.307 6.280 -8.078 1.00 80.12 81 ALA A C 1
ATOM 581 O O . ALA A 1 81 ? -0.627 6.626 -8.795 1.00 80.12 81 ALA A O 1
ATOM 582 N N . SER A 1 82 ? 1.561 6.533 -8.413 1.00 78.56 82 SER A N 1
ATOM 583 C CA . SER A 1 82 ? 1.903 7.159 -9.684 1.00 78.56 82 SER A CA 1
ATOM 584 C C . SER A 1 82 ? 3.261 6.687 -10.133 1.00 78.56 82 SER A C 1
ATOM 586 O O . SER A 1 82 ? 4.182 6.593 -9.325 1.00 78.56 82 SER A O 1
ATOM 588 N N . CYS A 1 83 ? 3.390 6.441 -11.426 1.00 78.38 83 CYS A N 1
ATOM 589 C CA . CYS A 1 83 ? 4.674 6.157 -12.026 1.00 78.38 83 CYS A CA 1
ATOM 590 C C . CYS A 1 83 ? 5.240 7.463 -12.579 1.00 78.38 83 CYS A C 1
ATOM 592 O O . CYS A 1 83 ? 4.516 8.197 -13.256 1.00 78.38 83 CYS A O 1
ATOM 594 N N . PRO A 1 84 ? 6.495 7.806 -12.260 1.00 68.81 84 PRO A N 1
ATOM 595 C CA . PRO A 1 84 ? 7.155 8.881 -12.970 1.00 68.81 84 PRO A CA 1
ATOM 596 C C . PRO A 1 84 ? 7.486 8.394 -14.384 1.00 68.81 84 PRO A C 1
ATOM 598 O O . PRO A 1 84 ? 8.023 7.301 -14.553 1.00 68.81 84 PRO A O 1
ATOM 601 N N . ASP A 1 85 ? 7.188 9.214 -15.390 1.00 62.31 85 ASP A N 1
ATOM 602 C CA . ASP A 1 85 ? 7.575 8.936 -16.780 1.00 62.31 85 ASP A CA 1
ATOM 603 C C . ASP A 1 85 ? 9.110 9.014 -16.981 1.00 62.31 85 ASP A C 1
ATOM 605 O O . ASP A 1 85 ? 9.658 8.422 -17.911 1.00 62.31 85 ASP A O 1
ATOM 609 N N . GLU A 1 86 ? 9.826 9.704 -16.079 1.00 61.47 86 GLU A N 1
ATOM 610 C CA . GLU A 1 86 ? 11.284 9.883 -16.097 1.00 61.47 86 GLU A CA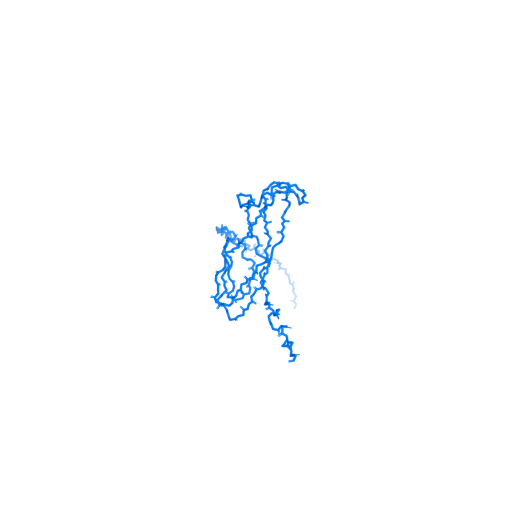 1
ATOM 611 C C . GLU A 1 86 ? 11.837 10.040 -14.661 1.00 61.47 86 GLU A C 1
ATOM 613 O O . GLU A 1 86 ? 11.176 10.622 -13.798 1.00 61.47 86 GLU A O 1
ATOM 618 N N . TRP A 1 87 ? 13.039 9.508 -14.383 1.00 54.91 87 TRP A N 1
ATOM 619 C CA . TRP A 1 87 ? 13.716 9.594 -13.071 1.00 54.91 87 TRP A CA 1
ATOM 620 C C . TRP A 1 87 ? 13.779 11.044 -12.529 1.00 54.91 87 TRP A C 1
ATOM 622 O O . TRP A 1 87 ? 13.790 11.998 -13.311 1.00 54.91 87 TRP A O 1
ATOM 632 N N . PRO A 1 88 ? 13.840 11.248 -11.194 1.00 51.53 88 PRO A N 1
ATOM 633 C CA . PRO A 1 88 ? 13.690 12.565 -10.574 1.00 51.53 88 PRO A CA 1
ATOM 634 C C . PRO A 1 88 ? 14.853 13.494 -10.951 1.00 51.53 88 PRO A C 1
ATOM 636 O O . PRO A 1 88 ? 15.944 13.427 -10.392 1.00 51.53 88 PRO A O 1
ATOM 639 N N . GLY A 1 89 ? 14.595 14.363 -11.924 1.00 53.72 89 GLY A N 1
ATOM 640 C CA . GLY A 1 89 ? 15.531 15.366 -12.434 1.00 53.72 89 GLY A CA 1
ATOM 641 C C . GLY A 1 89 ? 14.935 16.232 -13.546 1.00 53.72 89 GLY A C 1
ATOM 642 O O . GLY A 1 89 ? 15.310 17.394 -13.672 1.00 53.72 89 GLY A O 1
ATOM 643 N N . THR A 1 90 ? 13.953 15.705 -14.288 1.00 54.19 90 THR A N 1
ATOM 644 C CA . THR A 1 90 ? 13.434 16.352 -15.511 1.00 54.19 90 THR A CA 1
ATOM 645 C C . THR A 1 90 ? 11.999 16.890 -15.388 1.00 54.19 90 THR A C 1
ATOM 647 O O . THR A 1 90 ? 11.446 17.399 -16.355 1.00 54.19 90 THR A O 1
ATOM 650 N N . GLY A 1 91 ? 11.379 16.833 -14.202 1.00 52.06 91 GLY A N 1
ATOM 651 C CA . GLY A 1 91 ? 9.992 17.290 -14.025 1.00 52.06 91 GLY A CA 1
ATOM 652 C C . GLY A 1 91 ? 8.965 16.322 -14.621 1.00 52.06 91 GLY A C 1
ATOM 653 O O . GLY A 1 91 ? 8.016 16.750 -15.275 1.00 52.06 91 GLY A O 1
ATOM 654 N N . GLY A 1 92 ? 9.174 15.018 -14.411 1.00 56.78 92 GLY A N 1
ATOM 655 C CA . GLY A 1 92 ? 8.250 13.976 -14.850 1.00 56.78 92 GLY A CA 1
ATOM 656 C C . GLY A 1 92 ? 6.837 14.201 -14.308 1.00 56.78 92 GLY A C 1
ATOM 657 O O . GLY A 1 92 ? 6.646 14.571 -13.147 1.00 56.78 92 GLY A O 1
ATOM 658 N N . ILE A 1 9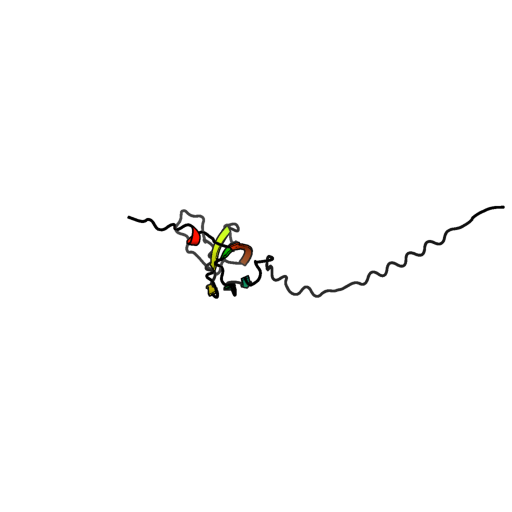3 ? 5.846 13.981 -15.166 1.00 58.50 93 ILE A N 1
ATOM 659 C CA . ILE A 1 93 ? 4.437 14.043 -14.793 1.00 58.50 93 ILE A CA 1
ATOM 660 C C . ILE A 1 93 ? 4.118 12.723 -14.079 1.00 58.50 93 ILE A C 1
ATOM 662 O O . ILE A 1 93 ? 4.484 11.647 -14.541 1.00 58.50 93 ILE A O 1
ATOM 666 N N . MET A 1 94 ? 3.491 12.792 -12.906 1.00 66.19 94 MET A N 1
ATOM 667 C CA . MET A 1 94 ? 3.023 11.603 -12.192 1.00 66.19 94 MET A CA 1
ATOM 668 C C . MET A 1 94 ? 1.806 11.037 -12.933 1.00 66.19 94 MET A C 1
ATOM 670 O O . MET A 1 94 ? 0.725 11.624 -12.859 1.00 66.19 94 MET A O 1
ATOM 674 N N . ASN A 1 95 ? 1.970 9.926 -13.658 1.00 72.25 95 ASN A N 1
ATOM 675 C CA . ASN A 1 95 ? 0.905 9.336 -14.471 1.00 72.25 95 ASN A CA 1
ATOM 676 C C . ASN A 1 95 ? 0.409 8.011 -13.877 1.00 72.25 95 ASN A C 1
ATOM 678 O O . ASN A 1 95 ? 1.179 7.131 -13.487 1.00 72.25 95 ASN A O 1
ATOM 682 N N . TRP A 1 96 ? -0.915 7.872 -13.802 1.00 73.88 96 TRP A N 1
ATOM 683 C CA . TRP A 1 96 ? -1.568 6.650 -13.342 1.00 73.88 96 TRP A CA 1
ATOM 684 C C . TRP A 1 96 ? -1.622 5.573 -14.440 1.00 73.88 96 TRP A C 1
ATOM 686 O O . TRP A 1 96 ? -1.606 4.379 -14.143 1.00 73.88 96 TRP A O 1
ATOM 696 N N . ASN A 1 97 ? -1.697 5.968 -15.715 1.00 79.44 97 ASN A N 1
ATOM 697 C CA . ASN A 1 97 ? -1.852 5.023 -16.830 1.00 79.44 97 ASN A CA 1
ATOM 698 C C . ASN A 1 97 ? -0.676 4.044 -16.954 1.00 79.44 97 ASN A C 1
ATOM 700 O O . ASN A 1 97 ? -0.823 2.963 -17.527 1.00 79.44 97 ASN A O 1
ATOM 704 N N . ASP A 1 98 ? 0.455 4.406 -16.360 1.00 80.44 98 ASP A N 1
ATOM 705 C CA . ASP A 1 98 ? 1.670 3.612 -16.342 1.00 80.44 98 ASP A CA 1
ATOM 706 C C . ASP A 1 98 ? 1.749 2.634 -15.162 1.00 80.44 98 ASP A C 1
ATOM 708 O O . ASP A 1 98 ? 2.668 1.824 -15.080 1.00 80.44 98 ASP A O 1
ATOM 712 N N . VAL A 1 99 ? 0.766 2.621 -14.258 1.00 82.81 99 VAL A N 1
ATOM 713 C CA . VAL A 1 99 ? 0.698 1.628 -13.180 1.00 82.81 99 VAL A CA 1
ATOM 714 C C . VAL A 1 99 ? 0.207 0.289 -13.745 1.00 82.81 99 VAL A C 1
ATOM 716 O O . VAL A 1 99 ? -0.927 0.158 -14.205 1.00 82.81 99 VAL A O 1
ATOM 719 N N . LYS A 1 100 ? 1.055 -0.745 -13.686 1.00 85.50 100 LYS A N 1
ATOM 720 C CA . LYS A 1 100 ? 0.708 -2.137 -14.029 1.00 85.50 100 LYS A CA 1
ATOM 721 C C . LYS A 1 100 ? 0.096 -2.926 -12.887 1.00 85.50 100 LYS A C 1
ATOM 723 O O . LYS A 1 100 ? -0.558 -3.932 -13.140 1.00 85.50 100 LYS A O 1
ATOM 728 N N . GLY A 1 101 ? 0.321 -2.495 -11.656 1.00 85.81 101 GLY A N 1
ATOM 729 C CA . GLY A 1 101 ? -0.267 -3.113 -10.481 1.00 85.81 101 GLY A CA 1
ATOM 730 C C . GLY A 1 101 ? 0.293 -2.523 -9.201 1.00 85.81 101 GLY A C 1
ATOM 731 O O . GLY A 1 101 ? 1.333 -1.861 -9.208 1.00 85.81 101 GLY A O 1
ATOM 732 N N . ILE A 1 102 ? -0.405 -2.787 -8.105 1.00 87.94 102 ILE A N 1
ATOM 733 C CA . ILE A 1 102 ? 0.026 -2.446 -6.756 1.00 87.94 102 ILE A CA 1
ATOM 734 C C . ILE A 1 102 ? 0.102 -3.753 -5.976 1.00 87.94 102 ILE A C 1
ATOM 736 O O . ILE A 1 102 ? -0.888 -4.470 -5.868 1.00 87.94 102 ILE A O 1
ATOM 740 N N . ASP A 1 103 ? 1.284 -4.067 -5.456 1.00 88.56 103 ASP A N 1
ATOM 741 C CA . ASP A 1 103 ? 1.467 -5.190 -4.545 1.00 88.56 103 ASP A CA 1
ATOM 742 C C . ASP A 1 103 ? 1.441 -4.639 -3.117 1.00 88.56 103 ASP A C 1
ATOM 744 O O . ASP A 1 103 ? 2.382 -3.966 -2.693 1.00 88.56 103 ASP A O 1
ATOM 748 N N . TYR A 1 104 ? 0.372 -4.892 -2.370 1.00 87.38 104 TYR A N 1
ATOM 749 C CA . TYR A 1 104 ? 0.320 -4.545 -0.950 1.00 87.38 104 TYR A CA 1
ATOM 750 C C . TYR A 1 104 ? 1.236 -5.498 -0.180 1.00 87.38 104 TYR A C 1
ATOM 752 O O . TYR A 1 104 ? 1.096 -6.709 -0.301 1.00 87.38 104 TYR A O 1
ATOM 760 N N . LEU A 1 105 ? 2.213 -4.961 0.552 1.00 88.12 105 LEU A N 1
ATOM 761 C CA . LEU A 1 105 ? 3.285 -5.739 1.179 1.00 88.12 105 LEU A CA 1
ATOM 762 C C . LEU A 1 105 ? 3.007 -6.032 2.653 1.00 88.12 105 LEU A C 1
ATOM 764 O O . LEU A 1 105 ? 3.278 -7.131 3.127 1.00 88.12 105 LEU A O 1
ATOM 768 N N . SER A 1 106 ? 2.521 -5.036 3.395 1.00 86.00 106 SER A N 1
ATOM 769 C CA . SER A 1 106 ? 2.222 -5.169 4.823 1.00 86.00 106 SER A CA 1
ATOM 770 C C . SER A 1 106 ? 1.284 -4.065 5.304 1.00 86.00 106 SER A C 1
ATOM 772 O O . SER A 1 106 ? 1.266 -2.975 4.736 1.00 86.00 106 SER A O 1
ATOM 774 N N . ALA A 1 107 ? 0.541 -4.332 6.378 1.00 86.69 107 ALA A N 1
ATOM 775 C CA . ALA A 1 107 ? -0.176 -3.327 7.156 1.00 86.69 107 ALA A CA 1
ATOM 776 C C . ALA A 1 107 ? 0.318 -3.394 8.601 1.00 86.69 107 ALA A C 1
ATOM 778 O O . ALA A 1 107 ? 0.241 -4.439 9.242 1.00 86.69 107 ALA A O 1
ATOM 779 N N . THR A 1 108 ? 0.846 -2.286 9.112 1.00 88.88 108 THR A N 1
ATOM 780 C CA . THR A 1 108 ? 1.369 -2.200 10.483 1.00 88.88 108 THR A CA 1
ATOM 781 C C . THR A 1 108 ? 0.663 -1.093 11.245 1.00 88.88 108 THR A C 1
ATOM 783 O O . THR A 1 108 ? 0.361 -0.056 10.664 1.00 88.88 108 THR A O 1
ATOM 786 N N . ILE A 1 109 ? 0.381 -1.298 12.532 1.00 87.31 109 ILE A N 1
ATOM 787 C CA . ILE A 1 109 ? -0.282 -0.279 13.356 1.00 87.31 109 ILE A CA 1
ATOM 788 C C . ILE A 1 109 ? 0.636 0.942 13.482 1.00 87.31 109 ILE A C 1
ATOM 790 O O . ILE A 1 109 ? 1.774 0.842 13.953 1.00 87.31 109 ILE A O 1
ATOM 794 N N . ASP A 1 110 ? 0.129 2.107 13.093 1.00 82.06 110 ASP A N 1
ATOM 795 C CA . ASP A 1 110 ? 0.845 3.369 13.178 1.00 82.06 110 ASP A CA 1
ATOM 796 C C . ASP A 1 110 ? 0.601 4.028 14.541 1.00 82.06 110 ASP A C 1
ATOM 798 O O . ASP A 1 110 ? -0.352 4.766 14.769 1.00 82.06 110 ASP A O 1
ATOM 802 N N . ASN A 1 111 ? 1.508 3.767 15.481 1.00 69.44 111 ASN A N 1
ATOM 803 C CA . ASN A 1 111 ? 1.487 4.394 16.805 1.00 69.44 111 ASN A CA 1
ATOM 804 C C . ASN A 1 111 ? 2.128 5.799 16.823 1.00 69.44 111 ASN A C 1
ATOM 806 O O . ASN A 1 111 ? 2.421 6.319 17.904 1.00 69.44 111 ASN A O 1
ATOM 810 N N . SER A 1 112 ? 2.372 6.429 15.664 1.00 67.06 112 SER A N 1
ATOM 811 C CA . SER A 1 112 ? 2.993 7.764 15.589 1.00 67.06 112 SER A CA 1
ATOM 812 C C . SER A 1 112 ? 2.144 8.822 16.287 1.00 67.06 112 SER A C 1
ATOM 814 O O . SER A 1 112 ? 2.680 9.692 16.971 1.00 67.06 112 SER A O 1
ATOM 816 N N . SER A 1 113 ? 0.819 8.718 16.163 1.00 54.81 113 SER A N 1
ATOM 817 C CA . SER A 1 113 ? -0.149 9.618 16.799 1.00 54.81 113 SER A CA 1
ATOM 818 C C . SER A 1 113 ? -0.110 9.534 18.329 1.00 54.81 113 SER A C 1
ATOM 820 O O . SER A 1 113 ? -0.223 10.554 19.005 1.00 54.81 113 SER A O 1
ATOM 822 N N . ARG A 1 114 ? 0.159 8.348 18.896 1.00 50.38 114 ARG A N 1
ATOM 823 C CA . ARG A 1 114 ? 0.345 8.157 20.347 1.00 50.38 114 ARG A CA 1
ATOM 824 C C . ARG A 1 114 ? 1.662 8.732 20.880 1.00 50.38 114 ARG A C 1
ATOM 826 O O . ARG A 1 114 ? 1.818 8.858 22.092 1.00 50.38 114 ARG A O 1
ATOM 833 N N . ARG A 1 115 ? 2.619 9.070 20.008 1.00 46.25 115 ARG A N 1
ATOM 834 C CA . ARG A 1 115 ? 3.924 9.638 20.392 1.00 46.25 115 ARG A CA 1
ATOM 835 C C . ARG A 1 115 ? 3.938 11.159 20.519 1.00 46.25 115 ARG A C 1
ATOM 837 O O . ARG A 1 115 ? 4.930 11.689 21.016 1.00 46.25 115 ARG A O 1
ATOM 844 N N . ALA A 1 116 ? 2.868 11.856 20.138 1.00 49.78 116 ALA A N 1
ATOM 845 C CA . ALA A 1 116 ? 2.707 13.265 20.478 1.00 49.78 116 ALA A CA 1
ATOM 846 C C . ALA A 1 116 ? 2.371 13.386 21.975 1.00 49.78 116 ALA A C 1
ATOM 848 O O . ALA A 1 116 ? 1.218 13.533 22.371 1.00 49.78 116 ALA A O 1
ATOM 849 N N . ALA A 1 117 ? 3.393 13.280 22.828 1.00 48.88 117 ALA A N 1
ATOM 850 C CA . ALA A 1 117 ? 3.287 13.747 24.202 1.00 48.88 117 ALA A CA 1
ATOM 851 C C . ALA A 1 117 ? 2.884 15.234 24.174 1.00 48.88 117 ALA A C 1
ATOM 853 O O . ALA A 1 117 ? 3.399 15.973 23.328 1.00 48.88 117 ALA A O 1
ATOM 854 N N . PRO A 1 118 ? 1.984 15.696 25.061 1.00 47.22 118 PRO A N 1
ATOM 855 C CA . PRO A 1 118 ? 1.648 17.106 25.129 1.00 47.22 118 PRO A CA 1
ATOM 856 C C . PRO A 1 118 ? 2.927 17.884 25.434 1.00 47.22 118 PRO A C 1
ATOM 858 O O . PRO A 1 118 ? 3.528 17.722 26.497 1.00 47.22 118 PRO A O 1
ATOM 861 N N . SER A 1 119 ? 3.355 18.728 24.499 1.00 52.16 119 SER A N 1
ATOM 862 C CA . SER A 1 119 ? 4.294 19.802 24.791 1.00 52.16 119 SER A CA 1
ATOM 863 C C . SER A 1 119 ? 3.562 20.798 25.689 1.00 52.16 119 SER A C 1
ATOM 865 O O . SER A 1 119 ? 2.962 21.758 25.212 1.00 52.16 119 SER A O 1
ATOM 867 N N . GLY A 1 120 ? 3.529 20.502 26.989 1.00 51.62 120 GLY A N 1
ATOM 868 C CA . GLY A 1 120 ? 3.131 21.456 28.012 1.00 51.62 120 GLY A CA 1
ATOM 869 C C . GLY A 1 120 ? 4.113 22.621 27.993 1.00 51.62 120 GLY A C 1
ATOM 870 O O . GLY A 1 120 ? 5.323 22.413 28.083 1.00 51.62 120 GLY A O 1
ATOM 871 N N . SER A 1 121 ? 3.584 23.826 27.812 1.00 49.75 121 SER A N 1
ATOM 872 C CA . SER A 1 121 ? 4.256 25.098 28.087 1.00 49.75 121 SER A CA 1
ATOM 873 C C . SER A 1 121 ? 3.506 25.794 29.210 1.00 49.75 121 SER A C 1
ATOM 875 O O . SER A 1 121 ? 2.259 25.672 29.217 1.00 49.75 121 SER A O 1
#

Radius of gyration: 25.51 Å; chains: 1; bounding box: 29×98×47 Å

Foldseek 3Di:
DDDDDDDDDDDDDPPDPPPDPPPPPPLPDPEPVQWDDDFFKIFHQAQFKKWWKKWWCFPDPDGIDIDIDIDHHRDMDGHPQFDFPDDPDPPGDGDPVGTPTMRTDYIDGDCVVVPCDPPDD

Secondary structure (DSSP, 8-state):
---------------------------B--PPTTEEEETTEEEE-SSS-EEEEEEEEESSSSPPEEEEEEE-TTEEEE----EESS-TTS---EESTTEEEEEEEEEEE-TTGGG------